Protein AF-A0A7V2AD15-F1 (afdb_monomer_lite)

Radius of gyration: 11.92 Å; chains: 1; bounding box: 29×18×32 Å

Sequence (44 aa):
MTDTAAHVPVMLDACVDALEPGPGRWIVDATFGAGGHARAFLDA

pLDDT: mean 91.46, std 12.85, range [45.28, 98.19]

Structure (mmCIF, N/CA/C/O backbone):
data_AF-A0A7V2AD15-F1
#
_entry.id   AF-A0A7V2AD15-F1
#
loop_
_atom_site.group_PDB
_atom_site.id
_atom_site.type_symbol
_atom_site.label_atom_id
_atom_site.label_alt_id
_atom_site.label_comp_id
_atom_site.label_asym_id
_atom_site.label_entity_id
_atom_site.label_seq_id
_atom_site.pdbx_PDB_ins_code
_atom_site.Cartn_x
_atom_site.Cartn_y
_atom_site.Cartn_z
_atom_site.occupancy
_atom_site.B_iso_or_equiv
_atom_site.auth_seq_id
_atom_site.auth_comp_id
_atom_site.auth_asym_id
_atom_site.auth_atom_id
_atom_site.pdbx_PDB_model_num
ATOM 1 N N . MET A 1 1 ? 20.494 7.757 -21.893 1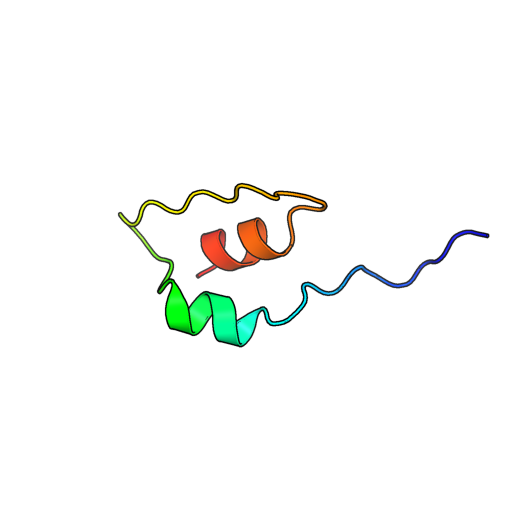.00 45.28 1 MET A N 1
ATOM 2 C CA . MET A 1 1 ? 19.707 6.511 -21.940 1.00 45.28 1 MET A CA 1
ATOM 3 C C . MET A 1 1 ? 18.523 6.715 -21.011 1.00 45.28 1 MET A C 1
ATOM 5 O O . MET A 1 1 ? 18.655 6.507 -19.816 1.00 45.28 1 MET A O 1
ATOM 9 N N . THR A 1 2 ? 17.438 7.300 -21.513 1.00 49.12 2 THR A N 1
ATOM 10 C CA . THR A 1 2 ? 16.189 7.422 -20.750 1.00 49.12 2 THR A CA 1
ATOM 11 C C . THR A 1 2 ? 15.474 6.096 -20.886 1.00 49.12 2 THR A C 1
ATOM 13 O O . THR A 1 2 ? 14.870 5.831 -21.922 1.00 49.12 2 THR A O 1
ATOM 16 N N . ASP A 1 3 ? 15.636 5.244 -19.884 1.00 60.88 3 ASP A N 1
ATOM 17 C CA . ASP A 1 3 ? 14.768 4.091 -19.722 1.00 60.88 3 ASP A CA 1
ATOM 18 C C . ASP A 1 3 ? 13.357 4.624 -19.432 1.00 60.88 3 ASP A C 1
ATOM 20 O O . ASP A 1 3 ? 13.117 5.261 -18.408 1.00 60.88 3 ASP A O 1
ATOM 24 N N . THR A 1 4 ? 12.469 4.510 -20.416 1.00 65.19 4 THR A N 1
ATOM 25 C CA . THR A 1 4 ? 11.078 4.986 -20.369 1.00 65.19 4 THR A CA 1
ATOM 26 C C . THR A 1 4 ? 10.117 3.923 -19.843 1.00 65.19 4 THR A C 1
ATOM 28 O O . THR A 1 4 ? 8.907 4.159 -19.828 1.00 65.19 4 THR A O 1
ATOM 31 N N . ALA A 1 5 ? 10.610 2.758 -19.412 1.00 69.88 5 ALA A N 1
ATOM 32 C CA . ALA A 1 5 ? 9.763 1.762 -18.777 1.00 69.88 5 ALA A CA 1
ATOM 33 C C . ALA A 1 5 ? 9.294 2.279 -17.407 1.00 69.88 5 ALA A C 1
ATOM 35 O O . ALA A 1 5 ? 10.098 2.623 -16.540 1.00 69.88 5 ALA A O 1
ATOM 36 N N . ALA A 1 6 ? 7.976 2.350 -17.210 1.00 78.50 6 ALA A N 1
ATOM 37 C CA . ALA A 1 6 ? 7.409 2.681 -15.910 1.00 78.50 6 ALA A CA 1
ATOM 38 C C . ALA A 1 6 ? 7.869 1.642 -14.874 1.00 78.50 6 ALA A C 1
ATO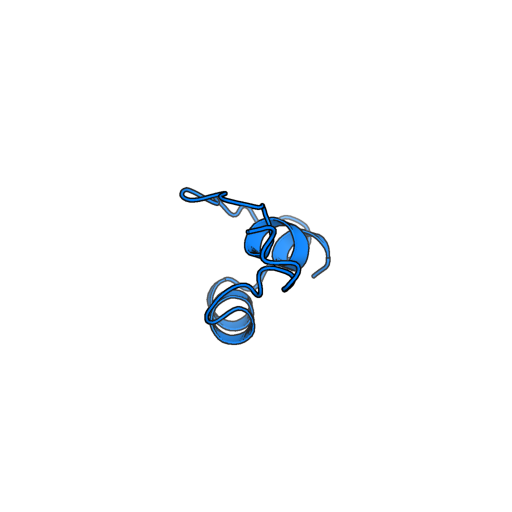M 40 O O . ALA A 1 6 ? 7.769 0.437 -15.112 1.00 78.50 6 ALA A O 1
ATOM 41 N N . HIS A 1 7 ? 8.369 2.100 -13.724 1.00 84.69 7 HIS A N 1
ATOM 42 C CA . HIS A 1 7 ? 8.761 1.198 -12.648 1.00 84.69 7 HIS A CA 1
ATOM 43 C C . HIS A 1 7 ? 7.526 0.461 -12.118 1.00 84.69 7 HIS A C 1
ATOM 45 O O . HIS A 1 7 ? 6.602 1.074 -11.588 1.00 84.69 7 HIS A O 1
ATOM 51 N N . VAL A 1 8 ? 7.542 -0.868 -12.232 1.00 91.75 8 VAL A N 1
ATOM 52 C CA . VAL A 1 8 ? 6.514 -1.742 -11.656 1.00 91.75 8 VAL A CA 1
ATOM 53 C C . VAL A 1 8 ? 6.951 -2.186 -10.253 1.00 91.75 8 VAL A C 1
ATOM 55 O O . VAL A 1 8 ? 8.070 -2.693 -10.120 1.00 91.75 8 VAL A O 1
ATOM 58 N N . PRO A 1 9 ? 6.126 -1.998 -9.206 1.00 95.31 9 PRO A N 1
ATOM 59 C CA . PRO A 1 9 ? 6.437 -2.472 -7.859 1.00 95.31 9 PRO A CA 1
ATOM 60 C C . PRO A 1 9 ? 6.529 -4.000 -7.807 1.00 95.31 9 PRO A C 1
ATOM 62 O O . PRO A 1 9 ? 5.632 -4.711 -8.258 1.00 95.31 9 PRO A O 1
ATOM 65 N N . VAL A 1 10 ? 7.623 -4.517 -7.252 1.00 96.19 10 VAL A N 1
ATOM 66 C CA . VAL A 1 10 ? 7.846 -5.964 -7.136 1.00 96.19 10 VAL A CA 1
ATOM 67 C C . VAL A 1 10 ? 6.936 -6.552 -6.055 1.00 96.19 10 VAL A C 1
ATOM 69 O O . VAL A 1 10 ? 6.807 -5.977 -4.975 1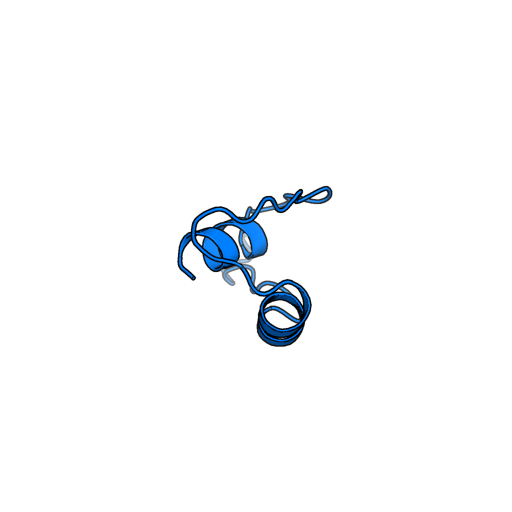.00 96.19 10 VAL A O 1
ATOM 72 N N . MET A 1 11 ? 6.332 -7.710 -6.350 1.00 97.38 11 MET A N 1
ATOM 73 C CA . MET A 1 11 ? 5.459 -8.469 -5.438 1.00 97.38 11 MET A CA 1
ATOM 74 C C . MET A 1 11 ? 4.290 -7.659 -4.856 1.00 97.38 11 MET A C 1
ATOM 76 O O . MET A 1 11 ? 3.887 -7.892 -3.720 1.00 97.38 11 MET A O 1
ATOM 80 N N . LEU A 1 12 ? 3.742 -6.715 -5.627 1.00 96.94 12 LEU A N 1
ATOM 81 C CA . LEU A 1 12 ? 2.708 -5.813 -5.129 1.00 96.94 12 LEU A CA 1
ATOM 82 C C . LEU A 1 12 ? 1.510 -6.555 -4.519 1.00 96.94 12 LEU A C 1
ATOM 84 O O . LEU A 1 12 ? 1.186 -6.310 -3.361 1.00 96.94 12 LEU A O 1
ATOM 88 N N . ASP A 1 13 ? 0.917 -7.489 -5.262 1.00 97.19 13 ASP A N 1
ATOM 89 C CA . ASP A 1 13 ? -0.278 -8.221 -4.822 1.00 97.19 13 ASP A CA 1
ATOM 90 C C . ASP A 1 13 ? -0.018 -9.000 -3.528 1.00 97.19 13 ASP A C 1
ATOM 92 O O . ASP A 1 13 ? -0.764 -8.885 -2.565 1.00 97.19 13 ASP A O 1
ATOM 96 N N . ALA A 1 14 ? 1.117 -9.702 -3.449 1.00 98.19 14 ALA A N 1
ATOM 97 C CA . ALA A 1 14 ? 1.495 -10.443 -2.248 1.00 98.19 14 ALA A CA 1
ATOM 98 C C . ALA A 1 14 ? 1.697 -9.525 -1.027 1.00 98.19 14 ALA A C 1
ATOM 100 O O . ALA A 1 14 ? 1.394 -9.917 0.099 1.00 98.19 14 ALA A O 1
ATOM 101 N N . CYS A 1 15 ? 2.208 -8.306 -1.227 1.00 97.56 15 CYS A N 1
ATOM 102 C CA . CYS A 1 15 ? 2.320 -7.320 -0.155 1.00 97.56 15 CYS A CA 1
ATOM 103 C C . CYS A 1 15 ? 0.954 -6.764 0.267 1.00 97.56 15 CYS A C 1
ATOM 105 O O . CYS A 1 15 ? 0.738 -6.576 1.463 1.00 97.56 15 CYS A O 1
ATOM 107 N N . VAL A 1 16 ? 0.045 -6.511 -0.679 1.00 97.12 16 VAL A N 1
ATOM 108 C CA . VAL A 1 16 ? -1.329 -6.070 -0.383 1.00 97.12 16 VAL A CA 1
ATOM 109 C C . VAL A 1 16 ? -2.065 -7.144 0.417 1.00 97.12 16 VAL A C 1
ATOM 111 O O . VAL A 1 16 ? -2.603 -6.834 1.478 1.00 97.12 16 VAL A O 1
ATOM 114 N N . ASP A 1 17 ? -1.998 -8.400 -0.021 1.00 97.88 17 ASP A N 1
ATOM 115 C CA . ASP A 1 17 ? -2.631 -9.532 0.663 1.00 97.88 17 ASP A CA 1
ATOM 116 C C . ASP A 1 17 ? -2.090 -9.722 2.087 1.00 97.88 17 ASP A C 1
ATOM 118 O O . ASP A 1 17 ? -2.841 -10.022 3.009 1.00 97.88 17 ASP A O 1
ATOM 122 N N . ALA A 1 18 ? -0.782 -9.537 2.290 1.00 97.94 18 ALA A N 1
ATOM 123 C CA . ALA A 1 18 ? -0.160 -9.725 3.599 1.00 97.94 18 ALA A CA 1
ATOM 124 C C . ALA A 1 18 ? -0.417 -8.568 4.579 1.00 97.94 18 ALA A C 1
ATOM 126 O O . ALA A 1 18 ? -0.483 -8.791 5.789 1.00 97.94 18 ALA A O 1
ATOM 127 N N . LEU A 1 19 ? -0.486 -7.329 4.083 1.00 97.19 19 LEU A N 1
ATOM 128 C CA . LEU A 1 19 ? -0.623 -6.136 4.925 1.00 97.19 19 LEU A CA 1
ATOM 129 C C . LEU A 1 19 ? -2.081 -5.732 5.154 1.00 97.19 19 LEU A C 1
ATOM 131 O O . LEU A 1 19 ? -2.359 -5.060 6.152 1.00 97.19 19 LEU A O 1
ATOM 135 N N . GLU A 1 20 ? -2.985 -6.145 4.263 1.00 97.62 20 GLU A N 1
ATOM 136 C CA . GLU A 1 20 ? -4.413 -5.812 4.282 1.00 97.62 20 GLU A CA 1
ATOM 137 C C . GLU A 1 20 ? -4.643 -4.299 4.492 1.00 97.62 20 GLU A C 1
ATOM 139 O O . GLU A 1 20 ? -5.208 -3.886 5.519 1.00 97.62 20 GLU A O 1
ATOM 144 N N . PRO A 1 21 ? -4.139 -3.448 3.572 1.00 97.69 21 PRO A N 1
ATOM 145 C CA . PRO A 1 21 ? -4.356 -2.009 3.637 1.00 97.69 21 PRO A CA 1
ATOM 146 C C . PRO A 1 21 ? -5.848 -1.666 3.622 1.00 97.69 21 PRO A C 1
ATOM 148 O O . PRO A 1 21 ? -6.677 -2.417 3.113 1.00 97.69 21 PRO A O 1
ATOM 151 N N . GLY A 1 22 ? -6.179 -0.525 4.221 1.00 97.00 22 GLY A N 1
ATOM 152 C CA . GLY A 1 22 ? -7.537 -0.006 4.225 1.00 97.00 22 GLY A CA 1
ATOM 153 C C . GLY A 1 22 ? -7.780 1.048 5.308 1.00 97.00 22 GLY A C 1
ATOM 154 O O . GLY A 1 22 ? -6.884 1.373 6.101 1.00 97.00 22 GLY A O 1
ATOM 155 N N . PRO A 1 23 ? -9.008 1.590 5.383 1.00 96.50 23 PRO A N 1
ATOM 156 C CA . PRO A 1 23 ? -9.354 2.656 6.314 1.00 96.50 23 PRO A CA 1
ATOM 157 C C . PRO A 1 23 ? -9.059 2.295 7.775 1.00 96.50 23 PRO A C 1
ATOM 159 O O . PRO A 1 23 ? -9.442 1.239 8.273 1.00 96.50 23 PRO A O 1
ATOM 162 N N . GLY A 1 24 ? -8.386 3.202 8.486 1.00 96.00 24 GLY A N 1
ATOM 163 C CA . GLY A 1 24 ? -8.042 3.023 9.901 1.00 96.00 24 GLY A CA 1
ATOM 164 C C . GLY A 1 24 ? -6.832 2.120 10.165 1.00 96.00 24 GLY A C 1
ATOM 165 O O . GLY A 1 24 ? -6.445 1.965 11.326 1.00 96.00 24 GLY A O 1
ATOM 166 N N . ARG A 1 25 ? -6.200 1.556 9.128 1.00 96.62 25 ARG A N 1
ATOM 167 C CA . ARG A 1 25 ? -4.938 0.816 9.250 1.00 96.62 25 ARG A CA 1
ATOM 168 C C . ARG A 1 25 ? -3.747 1.771 9.185 1.00 96.62 25 ARG A C 1
ATOM 170 O O . ARG A 1 25 ? -3.752 2.744 8.439 1.00 96.62 25 ARG A O 1
ATOM 177 N N . TRP A 1 26 ? -2.709 1.457 9.956 1.00 96.81 26 TRP A N 1
ATOM 178 C CA . TRP A 1 26 ? -1.418 2.137 9.886 1.00 96.81 26 TRP A CA 1
ATOM 179 C C . TRP A 1 26 ? -0.404 1.217 9.217 1.00 96.81 26 TRP A C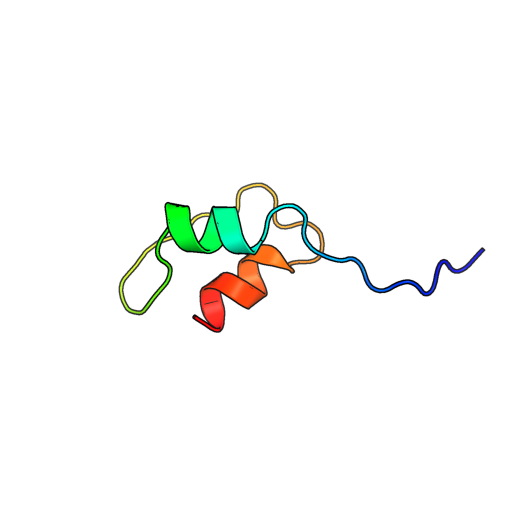 1
ATOM 181 O O . TRP A 1 26 ? -0.189 0.097 9.676 1.00 96.81 26 TRP A O 1
ATOM 191 N N . ILE A 1 27 ? 0.222 1.705 8.149 1.00 97.25 27 ILE A N 1
ATOM 192 C CA . ILE A 1 27 ? 1.292 1.017 7.423 1.00 97.25 27 ILE A CA 1
ATOM 193 C C . ILE A 1 27 ? 2.477 1.974 7.330 1.00 97.25 27 ILE A C 1
ATOM 195 O O . ILE A 1 27 ? 2.310 3.156 7.032 1.00 97.25 27 ILE A O 1
ATOM 199 N N . VAL A 1 28 ? 3.676 1.459 7.601 1.00 97.75 28 VAL A N 1
ATOM 200 C CA . VAL A 1 28 ? 4.928 2.205 7.452 1.00 97.75 28 VAL A CA 1
ATOM 201 C C . VAL A 1 28 ? 5.656 1.676 6.227 1.00 97.75 28 VAL A C 1
ATOM 203 O O . VAL A 1 28 ? 6.136 0.545 6.231 1.00 97.75 28 VAL A O 1
ATOM 206 N N . ASP A 1 29 ? 5.770 2.508 5.195 1.00 97.56 29 ASP A N 1
ATOM 207 C CA . ASP A 1 29 ? 6.675 2.242 4.080 1.00 97.56 29 ASP A CA 1
ATOM 208 C C . ASP A 1 29 ? 8.081 2.732 4.446 1.00 97.56 29 ASP A C 1
ATOM 210 O O . ASP A 1 29 ? 8.410 3.916 4.343 1.00 97.56 29 ASP A O 1
ATOM 214 N N . ALA A 1 30 ? 8.914 1.808 4.924 1.00 97.81 30 ALA A N 1
ATOM 215 C CA . ALA A 1 30 ? 10.293 2.095 5.314 1.00 97.81 30 ALA A CA 1
ATOM 216 C C . ALA A 1 30 ? 11.248 2.223 4.111 1.00 97.81 30 AL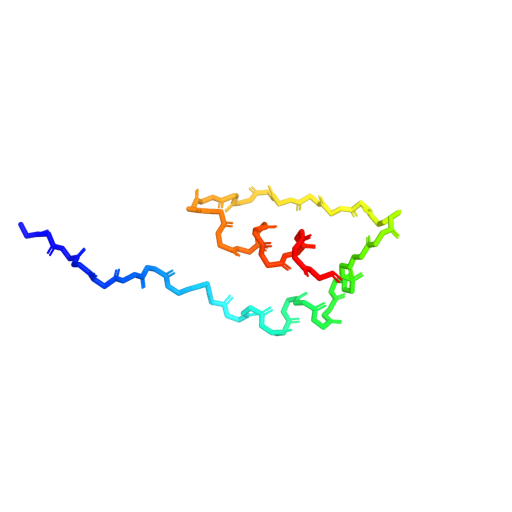A A C 1
ATOM 218 O O . ALA A 1 30 ? 12.437 2.493 4.293 1.00 97.81 30 ALA A O 1
ATOM 219 N N . THR A 1 31 ? 10.752 2.019 2.888 1.00 96.88 31 THR A N 1
ATOM 220 C CA . THR A 1 31 ? 11.550 1.926 1.658 1.00 96.88 31 THR A CA 1
ATOM 221 C C . THR A 1 31 ? 10.881 2.652 0.493 1.00 96.88 31 THR A C 1
ATOM 223 O O . THR A 1 31 ? 10.972 2.196 -0.642 1.00 96.88 31 THR A O 1
ATOM 226 N N . PHE A 1 32 ? 10.241 3.792 0.775 1.00 96.06 32 PHE A N 1
ATOM 227 C CA . PHE A 1 32 ? 9.327 4.514 -0.121 1.00 96.06 32 PHE A CA 1
ATOM 228 C C . PHE A 1 32 ? 9.690 4.496 -1.616 1.00 96.06 32 PHE A C 1
ATOM 230 O O . PHE A 1 32 ? 8.826 4.286 -2.465 1.00 96.06 32 PHE A O 1
ATOM 237 N N . GLY A 1 33 ? 10.965 4.693 -1.967 1.00 93.56 33 GLY A N 1
ATOM 238 C CA . GLY A 1 33 ? 11.427 4.596 -3.352 1.00 93.56 33 GLY A CA 1
ATOM 239 C C . GLY A 1 33 ? 10.664 5.556 -4.271 1.00 93.56 33 GLY A C 1
ATOM 240 O O . GLY A 1 33 ? 10.563 6.745 -3.982 1.00 93.56 33 GLY A O 1
ATOM 241 N N . ALA A 1 34 ? 10.116 5.040 -5.374 1.00 94.06 34 ALA A N 1
ATOM 242 C CA . ALA A 1 34 ? 9.256 5.805 -6.285 1.00 94.06 34 ALA A CA 1
ATOM 243 C C . ALA A 1 34 ? 7.776 5.879 -5.836 1.00 94.06 34 ALA A C 1
ATOM 245 O O . ALA A 1 34 ? 6.947 6.436 -6.552 1.00 94.06 34 ALA A O 1
ATOM 246 N N . GLY A 1 35 ? 7.427 5.307 -4.679 1.00 95.62 35 GLY A N 1
ATOM 247 C CA . GLY A 1 35 ? 6.096 5.387 -4.069 1.00 95.62 35 GLY A CA 1
ATOM 248 C C . GLY A 1 35 ? 5.050 4.421 -4.629 1.00 95.62 35 GLY A C 1
ATOM 249 O O . GLY A 1 35 ? 3.870 4.568 -4.324 1.00 95.62 35 GLY A O 1
ATOM 250 N N . GLY A 1 36 ? 5.441 3.439 -5.444 1.00 96.38 36 GLY A N 1
ATOM 251 C CA . GLY A 1 36 ? 4.488 2.533 -6.091 1.00 96.38 36 GLY A CA 1
ATOM 252 C C . GLY A 1 36 ? 3.716 1.631 -5.117 1.00 96.38 36 GLY A C 1
ATOM 253 O O . GLY A 1 36 ? 2.506 1.485 -5.267 1.00 96.38 36 GLY A O 1
ATOM 254 N N . HIS A 1 37 ? 4.372 1.089 -4.083 1.00 97.62 37 HIS A N 1
ATOM 255 C CA . HIS A 1 37 ? 3.688 0.334 -3.021 1.00 97.62 37 HIS A CA 1
ATOM 256 C C . HIS A 1 37 ? 2.799 1.240 -2.167 1.00 97.62 37 HIS A C 1
ATOM 258 O O . HIS A 1 37 ? 1.623 0.940 -1.987 1.00 97.62 37 HIS A O 1
ATOM 264 N N . ALA A 1 38 ? 3.317 2.389 -1.719 1.00 97.25 38 ALA A N 1
ATOM 265 C CA . ALA A 1 38 ? 2.541 3.362 -0.950 1.00 97.25 38 ALA A CA 1
ATOM 266 C C . ALA A 1 38 ? 1.264 3.819 -1.679 1.00 97.25 38 ALA A C 1
ATOM 268 O O . ALA A 1 38 ? 0.203 3.901 -1.065 1.00 97.25 38 ALA A O 1
ATOM 269 N N . ARG A 1 39 ? 1.346 4.077 -2.992 1.00 96.88 39 ARG A N 1
ATOM 270 C CA . ARG A 1 39 ? 0.193 4.420 -3.837 1.00 96.88 39 ARG A CA 1
ATOM 271 C C . ARG A 1 39 ? -0.869 3.323 -3.798 1.00 96.88 39 ARG A C 1
ATOM 273 O O . ARG A 1 39 ? -2.025 3.615 -3.524 1.00 96.88 39 ARG A O 1
ATOM 280 N N . ALA A 1 40 ? -0.468 2.079 -4.039 1.00 96.50 40 ALA A N 1
ATOM 281 C CA . ALA A 1 40 ? -1.386 0.948 -4.047 1.00 96.50 40 ALA A CA 1
ATOM 282 C C . ALA A 1 40 ? -2.041 0.708 -2.678 1.00 96.50 40 ALA A C 1
ATOM 284 O O . ALA A 1 40 ? -3.222 0.395 -2.622 1.00 96.50 40 ALA A O 1
ATOM 285 N N . PHE A 1 41 ? -1.309 0.902 -1.576 1.00 97.31 41 PHE A N 1
ATOM 286 C CA . PHE A 1 41 ? -1.870 0.776 -0.227 1.00 97.31 41 PHE A CA 1
ATOM 287 C C . PHE A 1 41 ? -2.866 1.888 0.121 1.00 97.31 41 PHE A C 1
ATOM 289 O O . PHE A 1 41 ? -3.745 1.668 0.943 1.00 97.31 41 PHE A O 1
ATOM 296 N N . LEU A 1 42 ? -2.723 3.082 -0.461 1.00 96.44 42 LEU A N 1
ATOM 297 C CA . LEU A 1 42 ? -3.662 4.192 -0.265 1.00 96.44 42 LEU A CA 1
ATOM 298 C C . LEU A 1 42 ? -4.905 4.088 -1.160 1.00 96.44 42 LEU A C 1
ATOM 300 O O . LEU A 1 42 ? -5.940 4.650 -0.810 1.00 96.44 42 LEU A O 1
ATOM 3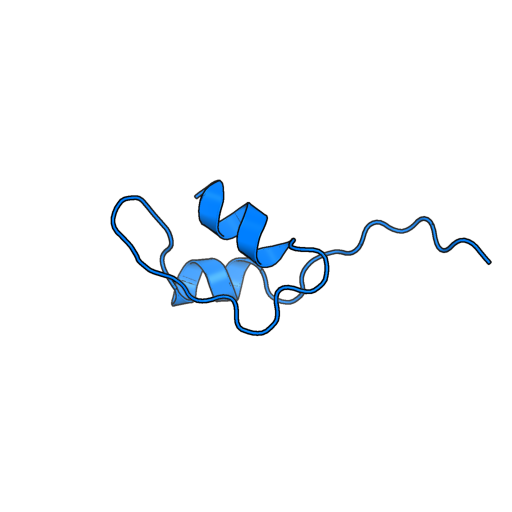04 N N . ASP A 1 43 ? -4.786 3.423 -2.312 1.00 95.69 43 ASP A N 1
ATOM 305 C CA . ASP A 1 43 ? -5.887 3.199 -3.255 1.00 95.69 43 ASP A CA 1
ATOM 306 C C . ASP A 1 43 ? -6.753 1.966 -2.875 1.00 95.69 43 ASP A C 1
ATOM 308 O O . ASP A 1 43 ? -7.830 1.791 -3.449 1.00 95.69 43 ASP A O 1
ATOM 312 N N . ALA A 1 44 ? -6.296 1.131 -1.929 1.00 91.06 44 ALA A N 1
ATOM 313 C CA . ALA A 1 44 ? -6.994 -0.045 -1.385 1.00 91.06 44 ALA A CA 1
ATOM 314 C C . ALA A 1 44 ? -7.923 0.302 -0.206 1.00 91.06 44 ALA A C 1
ATOM 316 O O . ALA A 1 44 ? -9.059 -0.226 -0.186 1.00 91.06 44 ALA A O 1
#

Foldseek 3Di:
DPPPDDDDDPPLVVVCVVQVADPPDDDDDPPCDVNNSVVVSVVD

Secondary structure (DSSP, 8-state):
----PPPPPTTHHHHHHHH---TT-----TT-TTSHHHHHHHH-